Protein AF-I1CLP0-F1 (afdb_monomer)

Organism: Rhizopus delemar (strain RA 99-880 / ATCC MYA-4621 / FGSC 9543 / NRRL 43880) (NCBI:txid246409)

Secondary structure (DSSP, 8-state):
---------------------------------------------SSSPPPTTSHHHHHHHHTT--TT--SSTTS-S--SPPPPPPB-TTPPTT---B----TTS-HHHHHHHHHHHHHHHHHHHHHHHHHHHHHHTT--

Sequence (140 aa):
MLKLNFSKTEPTEEPEPEKPVLSPPSSPIRHTNSHREMPPVPSASLHKPISDDNKGAQMLLNMGWRKGEGLGRHGSGILDPVKAESYGNNAGIGATAKYTVNPDASYKERTVGVIVDHQEKVISFLYKKKIHCLHTMKHY

pLDDT: mean 76.55, std 16.54, range [40.84, 96.12]

Mean predicted aligned error: 17.54 Å

Structure (mmCIF, N/CA/C/O backbone):
data_AF-I1CLP0-F1
#
_entry.id   AF-I1CLP0-F1
#
loop_
_atom_site.group_PDB
_atom_site.id
_atom_site.type_symbol
_atom_site.label_atom_id
_atom_site.label_alt_id
_atom_site.label_comp_id
_atom_site.label_asym_id
_atom_site.label_entity_id
_atom_site.label_seq_id
_atom_site.pdbx_PDB_ins_code
_atom_site.Cartn_x
_atom_site.Cartn_y
_atom_site.Cartn_z
_atom_site.occupancy
_atom_site.B_iso_or_equiv
_atom_site.auth_seq_id
_atom_site.auth_comp_id
_atom_site.auth_asym_id
_atom_site.auth_atom_id
_atom_site.pdbx_PDB_model_num
ATOM 1 N N . MET A 1 1 ? 77.965 -36.599 68.293 1.00 46.38 1 MET A N 1
ATOM 2 C CA . MET A 1 1 ? 78.155 -36.038 66.938 1.00 46.38 1 MET A CA 1
ATOM 3 C C . MET A 1 1 ? 76.823 -36.164 66.214 1.00 46.38 1 MET A C 1
ATOM 5 O O . MET A 1 1 ? 76.365 -37.278 66.003 1.00 46.38 1 MET A O 1
ATOM 9 N N . LEU A 1 2 ? 76.139 -35.040 65.998 1.00 42.44 2 LEU A N 1
ATOM 10 C CA . LEU A 1 2 ? 74.782 -34.988 65.451 1.00 42.44 2 LEU A CA 1
ATOM 11 C C . LEU A 1 2 ? 74.767 -35.490 64.001 1.00 42.44 2 LEU A C 1
ATOM 13 O O . LEU A 1 2 ? 75.487 -34.961 63.158 1.00 42.44 2 LEU A O 1
ATOM 17 N N . LYS A 1 3 ? 73.916 -36.477 63.718 1.00 48.72 3 LYS A N 1
ATOM 18 C CA . LYS A 1 3 ? 73.408 -36.766 62.375 1.00 48.72 3 LYS A CA 1
ATOM 19 C C . LYS A 1 3 ? 71.893 -36.865 62.483 1.00 48.72 3 LYS A C 1
ATOM 21 O O . LYS A 1 3 ? 71.339 -37.933 62.702 1.00 48.72 3 LYS A O 1
ATOM 26 N N . LEU A 1 4 ? 71.241 -35.713 62.398 1.00 49.31 4 LEU A N 1
ATOM 27 C CA . LEU A 1 4 ? 69.858 -35.652 61.946 1.00 49.31 4 LEU A CA 1
ATOM 28 C C . LEU A 1 4 ? 69.898 -35.847 60.435 1.00 49.31 4 LEU A C 1
ATOM 30 O O . LEU A 1 4 ? 70.704 -35.179 59.798 1.00 49.31 4 LEU A O 1
ATOM 34 N N . ASN A 1 5 ? 69.083 -36.757 59.895 1.00 41.59 5 ASN A N 1
ATOM 35 C CA . ASN A 1 5 ? 68.413 -36.569 58.607 1.00 41.59 5 ASN A CA 1
ATOM 36 C C . ASN A 1 5 ? 67.289 -37.604 58.399 1.00 41.59 5 ASN A C 1
ATOM 38 O O . ASN A 1 5 ? 67.536 -38.767 58.099 1.00 41.59 5 ASN A O 1
ATOM 42 N N . PHE A 1 6 ? 66.065 -37.096 58.572 1.00 45.62 6 PHE A N 1
ATOM 43 C CA . PHE A 1 6 ? 64.846 -37.306 57.780 1.00 45.62 6 PHE A CA 1
ATOM 44 C C . PHE A 1 6 ? 64.418 -38.734 57.389 1.00 45.62 6 PHE A C 1
ATOM 46 O O . PHE A 1 6 ? 64.683 -39.194 56.282 1.00 45.62 6 PHE A O 1
ATOM 53 N N . SER A 1 7 ? 63.563 -39.350 58.213 1.00 40.84 7 SER A N 1
ATOM 54 C CA . SER A 1 7 ? 62.487 -40.208 57.701 1.00 40.84 7 SER A CA 1
ATOM 55 C C . SER A 1 7 ? 61.308 -39.313 57.314 1.00 40.84 7 SER A C 1
ATOM 57 O O . SER A 1 7 ? 60.674 -38.700 58.173 1.00 40.84 7 SER A O 1
ATOM 59 N N . LYS A 1 8 ? 61.060 -39.195 56.010 1.00 43.03 8 LYS A N 1
ATOM 60 C CA . LYS A 1 8 ? 59.939 -38.454 55.434 1.00 43.03 8 LYS A CA 1
ATOM 61 C C . LYS A 1 8 ? 58.631 -39.081 55.927 1.00 43.03 8 LYS A C 1
ATOM 63 O O . LYS A 1 8 ? 58.294 -40.192 55.544 1.00 43.03 8 LYS A O 1
ATOM 68 N N . THR A 1 9 ? 57.952 -38.381 56.826 1.00 46.44 9 THR A N 1
ATOM 69 C CA . THR A 1 9 ? 56.577 -38.651 57.242 1.00 46.44 9 THR A CA 1
ATOM 70 C C . THR A 1 9 ? 55.667 -38.580 56.020 1.00 46.44 9 THR A C 1
ATOM 72 O O . THR A 1 9 ? 55.714 -37.574 55.313 1.00 46.44 9 THR A O 1
ATOM 75 N N . GLU A 1 10 ? 54.857 -39.611 55.780 1.00 50.59 10 GLU A N 1
ATOM 76 C CA . GLU A 1 10 ? 53.592 -39.474 55.053 1.00 50.59 10 GLU A CA 1
ATOM 77 C C . GLU A 1 10 ? 52.634 -38.649 55.920 1.00 50.59 10 GLU A C 1
ATOM 79 O O . GLU A 1 10 ? 52.338 -39.060 57.045 1.00 50.59 10 GLU A O 1
ATOM 84 N N . PRO A 1 11 ? 52.127 -37.506 55.440 1.00 46.50 11 PRO A N 1
ATOM 85 C CA . PRO A 1 11 ? 50.913 -36.919 55.958 1.00 46.50 11 PRO A CA 1
ATOM 86 C C . PRO A 1 11 ? 49.812 -37.196 54.936 1.00 46.50 11 PRO A C 1
ATOM 88 O O . PRO A 1 11 ? 49.816 -36.645 53.839 1.00 46.50 11 PRO A O 1
ATOM 91 N N . THR A 1 12 ? 48.932 -38.112 55.322 1.00 48.53 12 THR A N 1
ATOM 92 C CA . THR A 1 12 ? 47.482 -38.049 55.136 1.00 48.53 12 THR A CA 1
ATOM 93 C C . THR A 1 12 ? 47.015 -37.217 53.945 1.00 48.53 12 THR A C 1
ATOM 95 O O . THR A 1 12 ? 47.022 -35.990 53.997 1.00 48.53 12 THR A O 1
ATOM 98 N N . GLU A 1 13 ? 46.562 -37.923 52.913 1.00 54.50 13 GLU A N 1
ATOM 99 C CA . GLU A 1 13 ? 45.714 -37.427 51.833 1.00 54.50 13 GLU A CA 1
ATOM 100 C C . GLU A 1 13 ? 44.610 -36.530 52.422 1.00 54.50 13 GLU A C 1
ATOM 102 O O . GLU A 1 13 ? 43.641 -36.997 53.022 1.00 54.50 13 GLU A O 1
ATOM 107 N N . GLU A 1 14 ? 44.818 -35.215 52.349 1.00 50.88 14 GLU A N 1
ATOM 108 C CA . GLU A 1 14 ? 43.778 -34.232 52.612 1.00 50.88 14 GLU A CA 1
ATOM 109 C C . GLU A 1 14 ? 42.743 -34.422 51.497 1.00 50.88 14 GLU A C 1
ATOM 111 O O . GLU A 1 14 ? 43.136 -34.377 50.326 1.00 50.88 14 GLU A O 1
ATOM 116 N N . PRO A 1 15 ? 41.459 -34.700 51.796 1.00 52.66 15 PRO A N 1
ATOM 117 C CA . PRO A 1 15 ? 40.469 -34.813 50.740 1.00 52.66 15 PRO A CA 1
ATOM 118 C C . PRO A 1 15 ? 40.418 -33.458 50.039 1.00 52.66 15 PRO A C 1
ATOM 120 O O . PRO A 1 15 ? 39.985 -32.468 50.636 1.00 52.66 15 PRO A O 1
ATOM 123 N N . GLU A 1 16 ? 40.903 -33.401 48.793 1.00 49.56 16 GLU A N 1
ATOM 124 C CA . GLU A 1 16 ? 40.702 -32.237 47.935 1.00 49.56 16 GLU A CA 1
ATOM 125 C C . GLU A 1 16 ? 39.223 -31.849 48.041 1.00 49.56 16 GLU A C 1
ATOM 127 O O . GLU A 1 16 ? 38.366 -32.741 48.008 1.00 49.56 16 GLU A O 1
ATOM 132 N N . PRO A 1 17 ? 38.884 -30.554 48.185 1.00 51.25 17 PRO A N 1
ATOM 133 C CA . PRO A 1 17 ? 37.491 -30.156 48.131 1.00 51.25 17 PRO A CA 1
ATOM 134 C C . PRO A 1 17 ? 36.964 -30.674 46.800 1.00 51.25 17 PRO A C 1
ATOM 136 O O . PRO A 1 17 ? 37.462 -30.239 45.759 1.00 51.25 17 PRO A O 1
ATOM 139 N N . GLU A 1 18 ? 36.027 -31.632 46.825 1.00 60.81 18 GLU A N 1
ATOM 140 C CA . GLU A 1 18 ? 35.412 -32.143 45.607 1.00 60.81 18 GLU A CA 1
ATOM 141 C C . GLU A 1 18 ? 34.929 -30.920 44.840 1.00 60.81 18 GLU A C 1
ATOM 143 O O . GLU A 1 18 ? 33.972 -30.242 45.233 1.00 60.81 18 GLU A O 1
ATOM 148 N N . LYS A 1 19 ? 35.663 -30.570 43.778 1.00 51.56 19 LYS A N 1
ATOM 149 C CA . LYS A 1 19 ? 35.261 -29.501 42.882 1.00 5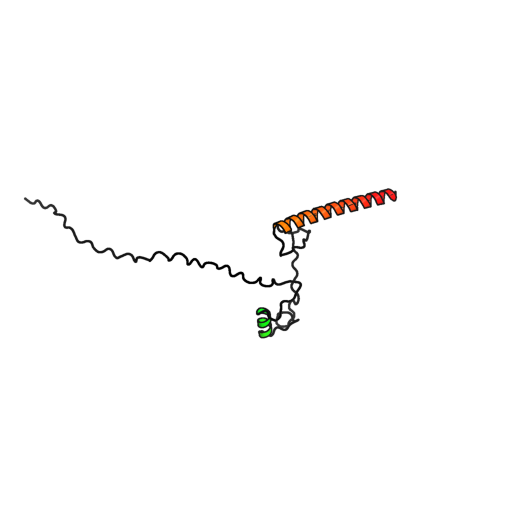1.56 19 LYS A CA 1
ATOM 150 C C . LYS A 1 19 ? 33.841 -29.873 42.489 1.00 51.56 19 LYS A C 1
ATOM 152 O O . LYS A 1 19 ? 33.674 -31.009 42.039 1.00 51.56 19 LYS A O 1
ATOM 157 N N . PRO A 1 20 ? 32.841 -28.991 42.686 1.00 55.91 20 PRO A N 1
ATOM 158 C CA . PRO A 1 20 ? 31.456 -29.353 42.451 1.00 55.91 20 PRO A CA 1
ATOM 159 C C . PRO A 1 20 ? 31.394 -29.985 41.071 1.00 55.91 20 PRO A C 1
ATOM 161 O O . PRO A 1 20 ? 31.743 -29.338 40.079 1.00 55.91 20 PRO A O 1
ATOM 164 N N . VAL A 1 21 ? 31.061 -31.276 41.023 1.00 56.94 21 VAL A N 1
ATOM 165 C CA . VAL A 1 21 ? 30.850 -31.981 39.769 1.00 56.94 21 VAL A CA 1
ATOM 166 C C . VAL A 1 21 ? 29.596 -31.364 39.178 1.00 56.94 21 VAL A C 1
ATOM 168 O O . VAL A 1 21 ? 28.478 -31.810 39.423 1.00 56.94 21 VAL A O 1
ATOM 171 N N . LEU A 1 22 ? 29.767 -30.256 38.451 1.00 57.84 22 LEU A N 1
ATOM 172 C CA . LEU A 1 22 ? 28.728 -29.757 37.577 1.00 57.84 22 LEU A CA 1
ATOM 173 C C . LEU A 1 22 ? 28.439 -30.921 36.644 1.00 57.84 22 LEU A C 1
ATOM 175 O O . LEU A 1 22 ? 29.291 -31.310 35.842 1.00 57.84 22 LEU A O 1
ATOM 179 N N . SER A 1 23 ? 27.263 -31.520 36.823 1.00 60.31 23 SER A N 1
ATOM 180 C CA . SER A 1 23 ? 26.747 -32.527 35.914 1.00 60.31 23 SER A CA 1
ATOM 181 C C . SER A 1 23 ? 26.978 -32.004 34.495 1.00 60.31 23 SER A C 1
ATOM 183 O O . SER A 1 23 ? 26.735 -30.811 34.263 1.00 60.31 23 SER A O 1
ATOM 185 N N . PRO A 1 24 ? 27.491 -32.827 33.561 1.00 67.69 24 PRO A N 1
ATOM 186 C CA . PRO A 1 24 ? 27.664 -32.377 32.188 1.00 67.69 24 PRO A CA 1
ATOM 187 C C . PRO A 1 24 ? 26.344 -31.745 31.740 1.00 67.69 24 PRO A C 1
ATOM 189 O O . PRO A 1 24 ? 25.288 -32.293 32.078 1.00 67.69 24 PRO A O 1
ATOM 192 N N . PRO A 1 25 ? 26.374 -30.579 31.065 1.00 57.34 25 PRO A N 1
ATOM 193 C CA . PRO A 1 25 ? 25.148 -29.926 30.642 1.00 57.34 25 PRO A CA 1
ATOM 194 C C . PRO A 1 25 ? 24.335 -30.969 29.891 1.00 57.34 25 PRO A C 1
ATOM 196 O O . PRO A 1 25 ? 24.847 -31.574 28.943 1.00 57.34 25 PRO A O 1
ATOM 199 N N . SER A 1 26 ? 23.115 -31.237 30.370 1.00 57.84 26 SER A N 1
ATOM 200 C CA . SER A 1 26 ? 22.193 -32.143 29.697 1.00 57.84 26 SER A CA 1
ATOM 201 C C . SER A 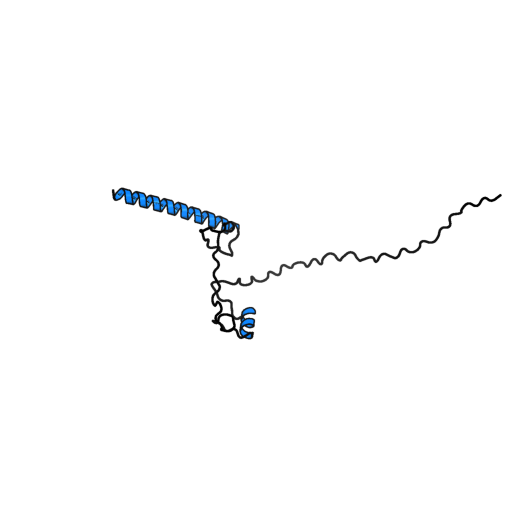1 26 ? 22.257 -31.821 28.215 1.00 57.84 26 SER A C 1
ATOM 203 O O . SER A 1 26 ? 22.163 -30.645 27.846 1.00 57.84 26 SER A O 1
ATOM 205 N N . SER A 1 27 ? 22.491 -32.843 27.383 1.00 65.50 27 SER A N 1
ATOM 206 C CA . SER A 1 27 ? 22.473 -32.675 25.933 1.00 65.50 27 SER A CA 1
ATOM 207 C C . SER A 1 27 ? 21.275 -31.795 25.583 1.00 65.50 27 SER A C 1
ATOM 209 O O . SER A 1 27 ? 20.206 -32.025 26.163 1.00 65.50 27 SER A O 1
ATOM 211 N N . PRO A 1 28 ? 21.435 -30.767 24.725 1.00 64.88 28 PRO A N 1
ATOM 212 C CA . PRO A 1 28 ? 20.339 -29.862 24.416 1.00 64.88 28 PRO A CA 1
ATOM 213 C C . PRO A 1 28 ? 19.138 -30.725 24.077 1.00 64.88 28 PRO A C 1
ATOM 215 O O . PRO A 1 28 ? 19.274 -31.628 23.245 1.00 64.88 28 PRO A O 1
ATOM 218 N N . ILE A 1 29 ? 18.023 -30.515 24.792 1.00 53.62 29 ILE A N 1
ATOM 219 C CA . ILE A 1 29 ? 16.786 -31.256 24.566 1.00 53.62 29 ILE A CA 1
ATOM 220 C C . ILE A 1 29 ? 16.577 -31.194 23.066 1.00 53.62 29 ILE A C 1
ATOM 222 O O . ILE A 1 29 ? 16.315 -30.126 22.505 1.00 53.62 29 ILE A O 1
ATOM 226 N N . ARG A 1 30 ? 16.770 -32.332 22.396 1.00 50.62 30 ARG A N 1
ATOM 227 C CA . ARG A 1 30 ? 16.409 -32.462 21.001 1.00 50.62 30 ARG A CA 1
ATOM 228 C C . ARG A 1 30 ? 14.898 -32.483 21.058 1.00 50.62 30 ARG A C 1
ATOM 230 O O . ARG A 1 30 ? 14.294 -33.547 21.139 1.00 50.62 30 ARG A O 1
ATOM 237 N N . HIS A 1 31 ? 14.302 -31.293 21.103 1.00 57.09 31 HIS A N 1
ATOM 238 C CA . HIS A 1 31 ? 12.935 -31.103 20.691 1.00 57.09 31 HIS A CA 1
ATOM 239 C C . HIS A 1 31 ? 12.944 -31.652 19.280 1.00 57.09 31 HIS A C 1
ATOM 241 O O . HIS A 1 31 ? 13.461 -31.034 18.347 1.00 57.09 31 HIS A O 1
ATOM 247 N N . THR A 1 32 ? 12.513 -32.903 19.152 1.00 53.75 32 THR A N 1
ATOM 248 C CA . THR A 1 32 ? 12.131 -33.433 17.870 1.00 53.75 32 THR A CA 1
ATOM 249 C C . THR A 1 32 ? 11.080 -32.441 17.419 1.00 53.75 32 THR A C 1
ATOM 251 O O . THR A 1 32 ? 9.984 -32.359 17.974 1.00 53.75 32 THR A O 1
ATOM 254 N N . ASN A 1 33 ? 11.452 -31.590 16.467 1.00 54.88 33 ASN A N 1
ATOM 255 C CA . ASN A 1 33 ? 10.473 -30.951 15.625 1.00 54.88 33 ASN A CA 1
ATOM 256 C C . ASN A 1 33 ? 9.798 -32.124 14.911 1.00 54.88 33 ASN A C 1
ATOM 258 O O . ASN A 1 33 ? 10.168 -32.503 13.805 1.00 54.88 33 ASN A O 1
ATOM 262 N N . SER A 1 34 ? 8.805 -32.727 15.573 1.00 50.97 34 SER A N 1
ATOM 263 C CA . SER A 1 34 ? 7.556 -33.013 14.900 1.00 50.97 34 SER A CA 1
ATOM 264 C C . SER A 1 34 ? 7.232 -31.696 14.222 1.00 50.97 34 SER A C 1
ATOM 266 O O . SER A 1 34 ? 6.856 -30.722 14.875 1.00 50.97 34 SER A O 1
ATOM 268 N N . HIS A 1 35 ? 7.593 -31.626 12.945 1.00 56.53 35 HIS A N 1
ATOM 269 C CA . HIS A 1 35 ? 7.261 -30.542 12.055 1.00 56.53 35 HIS A CA 1
ATOM 270 C C . HIS A 1 35 ? 5.737 -30.545 12.032 1.00 56.53 35 HIS A C 1
ATOM 272 O O . HIS A 1 35 ? 5.118 -31.233 11.227 1.00 56.53 35 HIS A O 1
ATOM 278 N N . ARG A 1 36 ? 5.122 -29.888 13.024 1.00 57.75 36 ARG A N 1
ATOM 279 C CA . ARG A 1 36 ? 3.720 -29.524 12.968 1.00 57.75 36 ARG A CA 1
ATOM 280 C C . ARG A 1 36 ? 3.676 -28.661 11.731 1.00 57.75 36 ARG A C 1
ATOM 282 O O . ARG A 1 36 ? 4.164 -27.533 11.765 1.00 57.75 36 ARG A O 1
ATOM 289 N N . GLU A 1 37 ? 3.211 -29.240 10.632 1.00 57.38 37 GLU A N 1
ATOM 290 C CA . GLU A 1 37 ? 2.814 -28.482 9.465 1.00 57.38 37 GLU A CA 1
ATOM 291 C C . GLU A 1 37 ? 1.773 -27.502 9.986 1.00 57.38 37 GLU A C 1
ATOM 293 O O . GLU A 1 37 ? 0.621 -27.851 10.241 1.00 57.38 37 GLU A O 1
ATOM 298 N N . MET A 1 38 ? 2.230 -26.293 10.310 1.00 59.84 38 MET A N 1
ATOM 299 C CA . MET A 1 38 ? 1.316 -25.222 10.622 1.00 59.84 38 MET A CA 1
ATOM 300 C C . MET A 1 38 ? 0.500 -25.055 9.348 1.00 59.84 38 MET A C 1
ATOM 302 O O . MET A 1 38 ? 1.103 -24.922 8.275 1.00 59.84 38 MET A O 1
ATOM 306 N N . PRO A 1 39 ? -0.840 -25.110 9.432 1.00 69.81 39 PRO A N 1
ATOM 307 C CA . PRO A 1 39 ? -1.657 -24.840 8.268 1.00 69.81 39 PRO A CA 1
ATOM 308 C C . PRO A 1 39 ? -1.194 -23.499 7.688 1.00 69.81 39 PRO A C 1
ATOM 310 O O . PRO A 1 39 ? -0.896 -22.589 8.474 1.00 69.81 39 PRO A O 1
ATOM 313 N N . PRO A 1 40 ? -1.067 -23.381 6.355 1.00 68.75 40 PRO A N 1
ATOM 314 C CA . PRO A 1 40 ? -0.599 -22.157 5.734 1.00 68.75 40 PRO A CA 1
ATOM 315 C C . PRO A 1 40 ? -1.439 -21.000 6.265 1.00 68.75 40 PRO A C 1
ATOM 317 O O .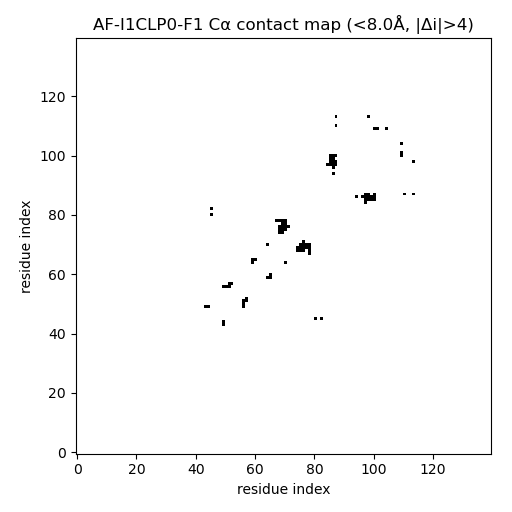 PRO A 1 40 ? -2.651 -20.942 6.051 1.00 68.75 40 PRO A O 1
ATOM 320 N N . VAL A 1 41 ? -0.802 -20.114 7.034 1.00 67.56 41 VAL A N 1
ATOM 321 C CA . VAL A 1 41 ? -1.472 -18.910 7.507 1.00 67.56 41 VAL A CA 1
ATOM 322 C C . VAL A 1 41 ? -1.831 -18.105 6.263 1.00 67.56 41 VAL A C 1
ATOM 324 O O . VAL A 1 41 ? -0.959 -17.897 5.416 1.00 67.56 41 VAL A O 1
ATOM 327 N N .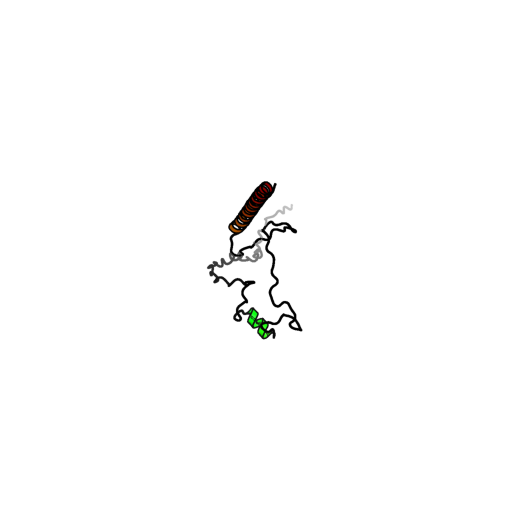 PRO A 1 42 ? -3.100 -17.698 6.092 1.00 67.88 42 PRO A N 1
ATOM 328 C CA . PRO A 1 42 ? -3.493 -16.926 4.929 1.00 67.88 42 PRO A CA 1
ATOM 329 C C . PRO A 1 42 ? -2.640 -15.658 4.891 1.00 67.88 42 PRO A C 1
ATOM 331 O O . PRO A 1 42 ? -2.703 -14.825 5.797 1.00 67.88 42 PRO A O 1
ATOM 334 N N . SER A 1 43 ? -1.797 -15.559 3.864 1.00 69.12 43 SER A N 1
ATOM 335 C CA . SER A 1 43 ? -0.933 -14.404 3.659 1.00 69.12 43 SER A CA 1
ATOM 336 C C . SER A 1 43 ? -1.804 -13.165 3.464 1.00 69.12 43 SER A C 1
ATOM 338 O O . SER A 1 43 ? -2.786 -13.194 2.715 1.00 69.12 43 SER A O 1
ATOM 340 N N . ALA A 1 44 ? -1.480 -12.083 4.172 1.00 71.50 44 ALA A N 1
ATOM 341 C CA . ALA A 1 44 ? -2.191 -10.823 4.018 1.00 71.50 44 ALA A CA 1
ATOM 342 C C . ALA A 1 44 ? -2.030 -10.314 2.577 1.00 71.50 44 ALA A C 1
ATOM 344 O O . ALA A 1 44 ? -0.939 -10.341 2.010 1.00 71.50 44 ALA A O 1
ATOM 345 N N . SER A 1 45 ? -3.124 -9.845 1.981 1.00 78.31 45 SER A N 1
ATOM 346 C CA . SER A 1 45 ? -3.142 -9.341 0.608 1.00 78.31 45 SER A CA 1
ATOM 347 C C . SER A 1 45 ? -3.387 -7.838 0.599 1.00 78.31 45 SER A C 1
ATOM 349 O O . SER A 1 45 ? -4.193 -7.333 1.374 1.00 78.31 45 SER A O 1
ATOM 351 N N . LEU A 1 46 ? -2.748 -7.124 -0.330 1.00 79.31 46 LEU A N 1
ATOM 352 C CA . LEU A 1 46 ? -3.067 -5.718 -0.609 1.00 79.31 46 LEU A CA 1
ATOM 353 C C . LEU A 1 46 ? -4.402 -5.552 -1.352 1.00 79.31 46 LEU A C 1
ATOM 355 O O . LEU A 1 46 ? -4.939 -4.451 -1.410 1.00 79.31 46 LEU A O 1
ATOM 359 N N . HIS A 1 47 ? -4.918 -6.624 -1.957 1.00 80.69 47 HIS A N 1
ATOM 360 C CA . HIS A 1 47 ? -6.113 -6.582 -2.802 1.00 80.69 47 HIS A CA 1
ATOM 361 C C . HIS A 1 47 ? -7.371 -7.078 -2.096 1.00 80.69 47 HIS A C 1
ATOM 363 O O . HIS A 1 47 ? -8.476 -6.831 -2.575 1.00 80.69 47 HIS A O 1
ATOM 369 N N . LYS A 1 48 ? -7.215 -7.790 -0.977 1.00 85.06 48 LYS A N 1
ATOM 370 C CA . LYS A 1 48 ? -8.326 -8.365 -0.227 1.00 85.06 48 LYS A CA 1
ATOM 371 C C . LYS A 1 48 ? -8.250 -7.906 1.228 1.00 85.06 48 LYS A C 1
ATOM 373 O O . LYS A 1 48 ? -7.215 -8.131 1.855 1.00 85.06 48 LYS A O 1
ATOM 378 N N . PRO A 1 49 ? -9.324 -7.314 1.778 1.00 83.56 49 PRO A N 1
ATOM 379 C CA . PRO A 1 49 ? -9.354 -6.951 3.185 1.00 83.56 49 PRO A CA 1
ATOM 380 C C . PRO A 1 49 ? -9.230 -8.202 4.059 1.00 83.56 49 PRO A C 1
ATOM 382 O O . PRO A 1 49 ? -9.691 -9.290 3.697 1.00 83.56 49 PRO A O 1
ATOM 385 N N . ILE A 1 50 ? -8.598 -8.036 5.217 1.00 86.56 50 ILE A N 1
ATOM 386 C CA . ILE A 1 50 ? -8.486 -9.098 6.213 1.00 86.56 50 ILE A CA 1
ATOM 387 C C . ILE A 1 50 ? -9.874 -9.436 6.782 1.00 86.56 50 ILE A C 1
ATOM 389 O O . ILE A 1 50 ? -10.731 -8.559 6.876 1.00 86.56 50 ILE A O 1
ATOM 393 N N . SER A 1 51 ? -10.110 -10.708 7.126 1.00 87.06 51 SER A N 1
ATOM 394 C CA . SER A 1 51 ? -11.379 -11.119 7.747 1.00 87.06 51 SER A CA 1
ATOM 395 C C . SER A 1 51 ? -11.560 -10.452 9.112 1.00 87.06 51 SER A C 1
ATOM 397 O O . SER A 1 51 ? -10.585 -10.270 9.846 1.00 87.06 51 SER A O 1
ATOM 399 N N . ASP A 1 52 ? -12.810 -10.173 9.476 1.00 88.00 52 ASP A N 1
ATOM 400 C CA . ASP A 1 52 ? -13.180 -9.612 10.779 1.00 88.00 52 ASP A CA 1
ATOM 401 C C . ASP A 1 52 ? -12.910 -10.614 11.933 1.00 88.00 52 ASP A C 1
ATOM 403 O O . ASP A 1 52 ? -12.724 -10.212 13.080 1.00 88.00 52 ASP A O 1
ATOM 407 N N . ASP A 1 53 ? -12.770 -11.911 11.625 1.00 89.38 53 ASP A N 1
ATOM 408 C CA . ASP A 1 53 ? -12.363 -12.959 12.582 1.00 89.38 53 ASP A CA 1
ATOM 409 C C . ASP A 1 53 ? -10.883 -12.866 12.986 1.00 89.38 53 ASP A C 1
ATOM 411 O O . ASP A 1 53 ? -10.406 -13.586 13.870 1.00 89.38 53 ASP A O 1
ATOM 415 N N . ASN A 1 54 ? -10.109 -12.008 12.316 1.00 90.62 54 ASN A N 1
ATOM 416 C CA . ASN A 1 54 ? -8.715 -11.808 12.660 1.00 90.62 54 ASN A CA 1
ATOM 417 C C . ASN A 1 54 ? -8.599 -11.146 14.040 1.00 90.62 54 ASN A C 1
ATOM 419 O O . ASN A 1 54 ? -9.184 -10.097 14.300 1.00 90.62 54 ASN A O 1
ATOM 423 N N . LYS A 1 55 ? -7.761 -11.718 14.910 1.00 93.81 55 LYS A N 1
ATOM 424 C CA . LYS A 1 55 ? -7.546 -11.204 16.272 1.00 93.81 55 LYS A CA 1
ATOM 425 C C . LYS A 1 55 ? -7.140 -9.725 16.293 1.00 93.81 55 LYS A C 1
ATOM 427 O O . LYS A 1 55 ? -7.583 -8.996 17.170 1.00 93.81 55 LYS A O 1
ATOM 432 N N . GLY A 1 56 ? -6.343 -9.270 15.325 1.00 92.94 56 GLY A N 1
ATOM 433 C CA . GLY A 1 56 ? -5.966 -7.862 15.195 1.00 92.94 56 GLY A CA 1
ATOM 434 C C . GLY A 1 56 ? -7.155 -6.959 14.857 1.00 92.94 56 GLY A C 1
ATOM 435 O O . GLY A 1 56 ? -7.284 -5.888 15.443 1.00 92.94 56 GLY A O 1
ATOM 436 N N . ALA A 1 57 ? -8.068 -7.410 13.990 1.00 92.62 57 ALA A N 1
ATOM 437 C CA . ALA A 1 57 ? -9.302 -6.681 13.691 1.00 92.62 57 ALA A CA 1
ATOM 438 C C . ALA A 1 57 ? -10.192 -6.551 14.940 1.00 92.62 57 ALA A C 1
ATOM 440 O O . ALA A 1 57 ? -10.648 -5.453 15.258 1.00 92.62 57 ALA A O 1
ATOM 441 N N . GLN A 1 58 ? -10.357 -7.633 15.709 1.00 94.81 58 GLN A N 1
ATOM 442 C CA . GLN A 1 58 ? -11.102 -7.610 16.977 1.00 94.81 58 GLN A CA 1
ATOM 443 C C . GLN A 1 58 ? -10.466 -6.675 18.015 1.00 94.81 58 GLN A C 1
ATOM 445 O O . GLN A 1 58 ? -11.168 -5.933 18.699 1.00 94.81 58 GLN A O 1
ATOM 450 N N . MET A 1 59 ? -9.134 -6.670 18.115 1.00 96.12 59 MET A N 1
ATOM 451 C CA . MET A 1 59 ? -8.414 -5.749 18.998 1.00 96.12 59 MET A CA 1
ATOM 452 C C . MET A 1 59 ? -8.658 -4.286 18.615 1.00 96.12 59 MET A C 1
ATOM 454 O O . MET A 1 59 ? -8.918 -3.473 19.497 1.00 96.12 59 MET A O 1
ATOM 458 N N . LEU A 1 60 ? -8.615 -3.947 17.323 1.00 94.75 60 LEU A N 1
ATOM 459 C CA . LEU A 1 60 ? -8.878 -2.584 16.852 1.00 94.75 60 LEU A CA 1
ATOM 460 C C . LEU A 1 60 ? -10.306 -2.133 17.185 1.00 94.75 60 LEU A C 1
ATOM 462 O O . LEU A 1 60 ? -10.486 -1.035 17.712 1.00 94.75 60 LEU A O 1
ATOM 466 N N . LEU A 1 61 ? -11.301 -2.997 16.958 1.00 93.75 61 LEU A N 1
ATOM 467 C CA . LEU A 1 61 ? -12.697 -2.727 17.323 1.00 93.75 61 LEU A CA 1
ATOM 468 C C . LEU A 1 61 ? -12.849 -2.460 18.829 1.00 93.75 61 LEU A C 1
ATOM 470 O O . LEU A 1 61 ? -13.494 -1.489 19.222 1.00 93.75 61 LEU A O 1
ATOM 474 N N . ASN A 1 62 ? -12.195 -3.263 19.673 1.00 96.12 62 ASN A N 1
ATOM 475 C CA . ASN A 1 62 ? -12.215 -3.083 21.130 1.00 96.12 62 ASN A CA 1
ATOM 476 C C . ASN A 1 62 ? -11.517 -1.795 21.594 1.00 96.12 62 ASN A C 1
ATOM 478 O O . ASN A 1 62 ? -11.817 -1.291 22.673 1.00 96.12 62 ASN A O 1
ATOM 482 N N . MET A 1 63 ? -10.609 -1.250 20.784 1.00 94.81 63 MET A N 1
ATOM 483 C CA . MET A 1 63 ? -9.958 0.041 21.023 1.00 94.81 63 MET A CA 1
ATOM 484 C C . MET A 1 63 ? -10.766 1.229 20.473 1.00 94.81 63 MET A C 1
ATOM 486 O O . MET A 1 63 ? -10.297 2.365 20.518 1.00 94.81 63 MET A O 1
ATOM 490 N N . GLY A 1 64 ? -11.975 0.986 19.956 1.00 93.62 64 GLY A N 1
ATOM 491 C CA . GLY A 1 64 ? -12.870 2.017 19.432 1.00 93.62 64 GLY A CA 1
ATOM 492 C C . GLY A 1 64 ? -12.615 2.403 17.974 1.00 93.62 64 GLY A C 1
ATOM 493 O O . GLY A 1 64 ? -13.269 3.317 17.476 1.00 93.62 64 GLY A O 1
ATOM 494 N N . TRP A 1 65 ? -11.702 1.723 17.271 1.00 94.25 65 TRP A N 1
ATOM 495 C CA . TRP A 1 65 ? -11.566 1.893 15.825 1.00 94.25 65 TRP A CA 1
ATOM 496 C C . TRP A 1 65 ? -12.769 1.278 15.103 1.00 94.25 65 TRP A C 1
ATOM 498 O O . TRP A 1 65 ? -13.277 0.231 15.503 1.00 94.25 65 TRP A O 1
ATOM 508 N N . ARG A 1 66 ? -13.224 1.912 14.019 1.00 91.75 66 ARG A N 1
ATOM 509 C CA . ARG A 1 66 ? -14.404 1.491 13.255 1.00 91.75 66 ARG A CA 1
ATOM 510 C C . ARG A 1 66 ? -14.017 1.151 11.822 1.00 91.75 66 ARG A C 1
ATOM 512 O O . ARG A 1 66 ? -13.207 1.833 11.199 1.00 91.75 66 ARG A O 1
ATOM 519 N N . LYS A 1 67 ? -14.642 0.107 11.274 1.00 89.19 67 LYS A N 1
ATOM 520 C CA . LYS A 1 67 ? -14.429 -0.310 9.883 1.00 89.19 67 LYS A CA 1
ATOM 521 C C . LYS A 1 67 ? -14.755 0.844 8.931 1.00 89.19 67 LYS A C 1
ATOM 523 O O . LYS A 1 67 ? -15.846 1.404 8.994 1.00 89.19 67 LYS A O 1
ATOM 528 N N . GLY A 1 68 ? -13.813 1.163 8.045 1.00 89.12 68 GLY A N 1
ATOM 529 C CA . GLY A 1 68 ? -13.941 2.258 7.079 1.00 89.12 68 GLY A CA 1
ATOM 530 C C . GLY A 1 68 ? -13.440 3.619 7.573 1.00 89.12 68 GLY A C 1
ATOM 531 O O . GLY A 1 68 ? -13.495 4.573 6.804 1.00 89.12 68 GLY A O 1
ATOM 532 N N . GLU A 1 69 ? -12.931 3.719 8.805 1.00 92.25 69 GLU A N 1
ATOM 533 C CA . GLU A 1 69 ? -12.262 4.924 9.310 1.00 92.25 69 GLU A CA 1
ATOM 534 C C . GLU A 1 69 ? -10.742 4.754 9.348 1.00 92.25 69 GLU A C 1
ATOM 536 O O . GLU A 1 69 ? -10.212 3.655 9.537 1.00 92.25 69 GLU A O 1
ATOM 541 N N . GLY A 1 70 ? -10.020 5.858 9.161 1.00 93.75 70 GLY A N 1
ATOM 542 C CA . GLY A 1 70 ? -8.571 5.879 9.286 1.00 93.75 70 GLY A CA 1
ATOM 543 C C . GLY A 1 70 ? -8.164 5.812 10.753 1.00 93.75 70 GLY A C 1
ATOM 544 O O . GLY A 1 70 ? -8.957 6.065 11.656 1.00 93.75 70 GLY A O 1
ATOM 545 N N . LEU A 1 71 ? -6.903 5.492 11.022 1.00 94.38 71 LEU A N 1
ATOM 546 C CA . LEU A 1 71 ? -6.373 5.555 12.386 1.00 94.38 71 LEU A CA 1
ATOM 547 C C . LEU A 1 71 ? -6.111 7.010 12.825 1.00 94.38 71 LEU A C 1
ATOM 549 O O . LEU A 1 71 ? -5.928 7.905 12.002 1.00 94.38 71 LEU A O 1
ATOM 553 N N . GLY A 1 72 ? -6.040 7.244 14.137 1.00 93.50 72 GLY A N 1
ATOM 554 C CA . GLY A 1 72 ? -5.723 8.549 14.735 1.00 93.50 72 GLY A CA 1
ATOM 555 C C . GLY A 1 72 ? -6.930 9.264 15.350 1.00 93.50 72 GLY A C 1
ATOM 556 O O . GLY A 1 72 ? -8.070 8.839 15.200 1.00 93.50 72 GLY A O 1
ATOM 557 N N . ARG A 1 73 ? -6.677 10.376 16.057 1.00 93.50 73 ARG A N 1
ATOM 558 C CA . ARG A 1 73 ? -7.674 11.084 16.892 1.00 93.50 73 ARG A CA 1
ATOM 559 C C . ARG A 1 73 ? -8.958 11.468 16.152 1.00 93.50 73 ARG A C 1
ATOM 561 O O . ARG A 1 73 ? -10.030 11.438 16.740 1.00 93.50 73 ARG A O 1
ATOM 568 N N . HIS A 1 74 ? -8.823 11.873 14.894 1.00 94.12 74 HIS A N 1
ATOM 569 C CA . HIS A 1 74 ? -9.927 12.351 14.059 1.00 94.12 74 HIS A CA 1
ATOM 570 C C . HIS A 1 74 ? -10.363 11.324 13.006 1.00 94.12 74 HIS A C 1
ATOM 572 O O . HIS A 1 74 ? -11.107 11.678 12.099 1.00 94.12 74 HIS A O 1
ATOM 578 N N . GLY A 1 75 ? -9.854 10.089 13.063 1.00 92.75 75 GLY A N 1
ATOM 579 C CA . GLY A 1 75 ? -10.157 9.063 12.061 1.00 92.75 75 GLY A CA 1
ATOM 580 C C . GLY A 1 75 ? -9.634 9.370 10.649 1.00 92.75 75 GLY A C 1
ATOM 581 O O . GLY A 1 75 ? -10.051 8.742 9.683 1.00 92.75 75 GLY A O 1
ATOM 582 N N . SER A 1 76 ? -8.739 10.354 10.508 1.00 93.81 76 SER A N 1
ATOM 583 C CA . SER A 1 76 ? -8.263 10.883 9.221 1.00 93.81 76 SER A CA 1
ATOM 584 C C . SER A 1 76 ? -6.969 10.232 8.722 1.00 93.81 76 SER A C 1
ATOM 586 O O . SER A 1 76 ? -6.329 10.752 7.808 1.00 93.81 76 SER A O 1
ATOM 588 N N . GLY A 1 77 ? -6.519 9.154 9.367 1.00 95.31 77 GLY A N 1
ATOM 589 C CA . GLY A 1 77 ? -5.361 8.387 8.924 1.00 95.31 77 GLY A CA 1
ATOM 590 C C . GLY A 1 77 ? -5.598 7.680 7.589 1.00 95.31 77 GLY A C 1
ATOM 591 O O . GLY A 1 77 ? -6.697 7.673 7.041 1.00 95.31 77 GLY A O 1
ATOM 592 N N . ILE A 1 78 ? -4.543 7.058 7.072 1.00 94.56 78 ILE A N 1
ATOM 593 C CA . ILE A 1 78 ? -4.588 6.316 5.811 1.00 94.56 78 ILE A CA 1
ATOM 594 C C . ILE A 1 78 ? -5.570 5.137 5.939 1.00 94.56 78 ILE A C 1
ATOM 596 O O . ILE A 1 78 ? -5.441 4.327 6.856 1.00 94.56 78 ILE A O 1
ATOM 600 N N . LEU A 1 79 ? -6.537 5.066 5.019 1.00 91.88 79 LEU A N 1
ATOM 601 C CA . LEU A 1 79 ? -7.560 4.015 4.945 1.00 91.88 79 LEU A CA 1
ATOM 602 C C . LEU A 1 79 ? -7.057 2.782 4.196 1.00 91.88 79 LEU A C 1
ATOM 604 O O . LEU A 1 79 ? -7.091 1.668 4.714 1.00 91.88 79 LEU A O 1
ATOM 608 N N . ASP A 1 80 ? -6.577 3.003 2.974 1.00 89.94 80 ASP A N 1
ATOM 609 C CA . ASP A 1 80 ? -6.092 1.944 2.101 1.00 89.94 80 ASP A CA 1
ATOM 610 C C . ASP A 1 80 ? -4.580 1.758 2.261 1.00 89.94 80 ASP A C 1
ATOM 612 O O . ASP A 1 80 ? -3.840 2.745 2.311 1.00 89.94 80 ASP A O 1
ATOM 616 N N . PRO A 1 81 ? -4.075 0.513 2.282 1.00 88.94 81 PRO A N 1
ATOM 617 C CA . PRO A 1 81 ? -2.643 0.260 2.334 1.00 88.94 81 PRO A CA 1
ATOM 618 C C . PRO A 1 81 ? -1.886 0.974 1.208 1.00 88.94 81 PRO A C 1
ATOM 620 O O . PRO A 1 81 ? -2.268 0.919 0.035 1.00 88.94 81 PRO A O 1
ATOM 623 N N . VAL A 1 82 ? -0.758 1.600 1.551 1.00 90.19 82 VAL A N 1
ATOM 624 C CA . VAL A 1 82 ? 0.122 2.224 0.558 1.00 90.19 82 VAL A CA 1
ATOM 625 C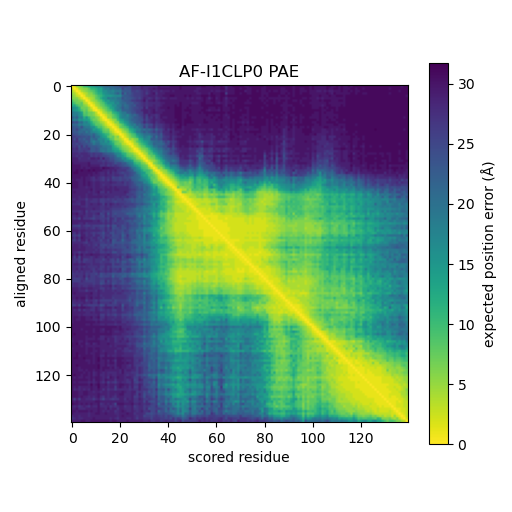 C . VAL A 1 82 ? 0.765 1.131 -0.294 1.00 90.19 82 VAL A C 1
ATOM 627 O O . VAL A 1 82 ? 1.418 0.222 0.219 1.00 90.19 82 VAL A O 1
ATOM 630 N N . LYS A 1 83 ? 0.583 1.217 -1.614 1.00 86.50 83 LYS A N 1
ATOM 631 C CA . LYS A 1 83 ? 1.138 0.243 -2.559 1.00 86.50 83 LYS A CA 1
ATOM 632 C C . LYS A 1 83 ? 2.639 0.460 -2.716 1.00 86.50 83 LYS A C 1
ATOM 634 O O . LYS A 1 83 ? 3.075 1.558 -3.050 1.00 86.50 83 LYS A O 1
ATOM 639 N N . ALA A 1 84 ? 3.410 -0.606 -2.534 1.00 84.94 84 ALA A N 1
ATOM 640 C CA . ALA A 1 84 ? 4.832 -0.613 -2.842 1.00 84.94 84 ALA A CA 1
ATOM 641 C C . ALA A 1 84 ? 5.056 -1.027 -4.301 1.00 84.94 84 ALA A C 1
ATOM 643 O O . ALA A 1 84 ? 4.499 -2.022 -4.773 1.00 84.94 84 ALA A O 1
ATOM 644 N N . GLU A 1 85 ? 5.895 -0.281 -5.014 1.00 85.44 85 GLU A N 1
ATOM 645 C CA . GLU A 1 85 ? 6.358 -0.693 -6.336 1.00 85.44 85 GLU A CA 1
ATOM 646 C C . GLU A 1 85 ? 7.442 -1.757 -6.190 1.00 85.44 85 GLU A C 1
ATOM 648 O O . GLU A 1 85 ? 8.376 -1.608 -5.403 1.00 85.44 85 GLU A O 1
ATOM 653 N N . SER A 1 86 ? 7.317 -2.841 -6.951 1.00 82.94 86 SER A N 1
ATOM 654 C CA . SER A 1 86 ? 8.305 -3.914 -6.954 1.00 82.94 86 SER A CA 1
ATOM 655 C C . SER A 1 86 ? 9.259 -3.772 -8.136 1.00 82.94 86 SER A C 1
ATOM 657 O O . SER A 1 86 ? 8.853 -3.543 -9.279 1.00 82.94 86 SER A O 1
ATOM 659 N N . TYR A 1 87 ? 10.541 -3.943 -7.840 1.00 85.44 87 TYR A N 1
ATOM 660 C CA . TYR A 1 87 ? 11.629 -3.950 -8.809 1.00 85.44 87 TYR A CA 1
ATOM 661 C C . TYR A 1 87 ? 12.305 -5.323 -8.801 1.00 85.44 87 TYR A C 1
ATOM 663 O O . TYR A 1 87 ? 12.130 -6.112 -7.869 1.00 85.44 87 TYR A O 1
ATOM 671 N N . GLY A 1 88 ? 13.064 -5.634 -9.854 1.00 81.31 88 GLY A N 1
ATOM 672 C CA . GLY A 1 88 ? 13.850 -6.868 -9.892 1.00 81.31 88 GLY A CA 1
ATOM 673 C C . GLY A 1 88 ? 14.836 -6.930 -8.721 1.00 81.31 88 GLY A C 1
ATOM 674 O O . GLY A 1 88 ? 15.361 -5.901 -8.306 1.00 81.31 88 GLY A O 1
ATOM 675 N N . ASN A 1 89 ? 15.118 -8.132 -8.209 1.00 80.25 89 ASN A N 1
ATOM 676 C CA . ASN A 1 89 ? 15.914 -8.337 -6.987 1.00 80.25 89 ASN A CA 1
ATOM 677 C C . ASN A 1 89 ? 17.284 -7.624 -6.973 1.00 80.25 89 ASN A C 1
ATOM 679 O O . ASN A 1 89 ? 17.798 -7.334 -5.900 1.00 80.25 89 ASN A O 1
ATOM 683 N N . ASN A 1 90 ? 17.860 -7.337 -8.145 1.00 82.25 90 ASN A N 1
ATOM 684 C CA . ASN A 1 90 ? 19.179 -6.715 -8.301 1.00 82.25 90 ASN A CA 1
ATOM 685 C C . ASN A 1 90 ? 19.092 -5.319 -8.949 1.00 82.25 90 ASN A C 1
ATOM 687 O O . ASN A 1 90 ? 20.067 -4.836 -9.525 1.00 82.25 90 ASN A O 1
ATOM 691 N N . ALA A 1 91 ? 17.912 -4.697 -8.946 1.00 85.19 91 ALA A N 1
ATOM 692 C CA . ALA A 1 91 ? 17.723 -3.368 -9.505 1.00 85.19 91 ALA A CA 1
ATOM 693 C C . ALA A 1 91 ? 18.426 -2.317 -8.632 1.00 85.19 91 ALA A C 1
ATOM 695 O O . ALA A 1 91 ? 18.230 -2.267 -7.418 1.00 85.19 91 ALA A O 1
ATOM 696 N N . GLY A 1 92 ? 19.237 -1.465 -9.260 1.00 87.31 92 GLY A N 1
ATOM 697 C CA . GLY A 1 92 ? 19.821 -0.304 -8.593 1.00 87.31 92 GLY A CA 1
ATOM 698 C C . GLY A 1 92 ? 18.772 0.767 -8.283 1.00 87.31 92 GLY A C 1
ATOM 699 O O . GLY A 1 92 ? 17.724 0.843 -8.929 1.00 87.31 92 GLY A O 1
ATOM 700 N N . ILE A 1 93 ? 19.074 1.635 -7.315 1.00 89.56 93 ILE A N 1
ATOM 701 C CA . ILE A 1 93 ? 18.263 2.826 -7.034 1.00 89.56 93 ILE A CA 1
ATOM 702 C C . ILE A 1 93 ? 18.228 3.694 -8.302 1.00 89.56 93 ILE A C 1
ATOM 704 O O . ILE A 1 93 ? 19.269 3.993 -8.882 1.00 89.56 93 ILE A O 1
ATOM 708 N N . GLY A 1 94 ? 17.026 4.066 -8.751 1.00 89.31 94 GLY A N 1
ATOM 709 C CA . GLY A 1 94 ? 16.809 4.783 -10.015 1.00 89.31 94 GLY A CA 1
ATOM 710 C C . GLY A 1 94 ? 16.481 3.888 -11.216 1.00 89.31 94 GLY A C 1
ATOM 711 O O . GLY A 1 94 ? 16.239 4.404 -12.307 1.00 89.31 94 GLY A O 1
ATOM 712 N N . ALA A 1 95 ? 16.424 2.562 -11.046 1.00 87.31 95 ALA A N 1
ATOM 713 C CA . ALA A 1 95 ? 15.901 1.678 -12.081 1.00 87.31 95 ALA A CA 1
ATOM 714 C C . ALA A 1 95 ? 14.445 2.042 -12.418 1.00 87.31 95 ALA A C 1
ATOM 716 O O . ALA A 1 95 ? 13.597 2.154 -11.540 1.00 87.31 95 ALA A O 1
ATOM 717 N N . THR A 1 96 ? 14.144 2.206 -13.704 1.00 83.31 96 THR A N 1
ATOM 718 C CA . THR A 1 96 ? 12.805 2.595 -14.182 1.00 83.31 96 THR A CA 1
ATOM 719 C C . THR A 1 96 ? 11.939 1.396 -14.566 1.00 83.31 96 THR A C 1
ATOM 721 O O . THR A 1 96 ? 10.722 1.513 -14.712 1.00 83.31 96 THR A O 1
ATOM 724 N N . ALA A 1 97 ? 12.557 0.225 -14.731 1.00 77.06 97 ALA A N 1
ATOM 725 C CA . ALA A 1 97 ? 11.879 -1.002 -15.109 1.00 77.06 97 ALA A CA 1
ATOM 726 C C . ALA A 1 97 ? 11.203 -1.638 -13.885 1.00 77.06 97 ALA A C 1
ATOM 728 O O . ALA A 1 97 ? 11.833 -2.345 -13.099 1.00 77.06 97 ALA A O 1
ATOM 729 N N . LYS A 1 98 ? 9.901 -1.380 -13.748 1.00 78.00 98 LYS A N 1
ATOM 730 C CA . LYS A 1 98 ? 9.029 -2.021 -12.756 1.00 78.00 98 LYS A CA 1
ATOM 731 C C . LYS A 1 98 ? 8.734 -3.457 -13.184 1.00 78.00 98 LYS A C 1
ATOM 733 O O . LYS A 1 98 ? 8.567 -3.719 -14.379 1.00 78.00 98 LYS A O 1
ATOM 738 N N . TYR A 1 99 ? 8.651 -4.368 -12.221 1.00 71.62 99 TYR A N 1
ATOM 739 C CA . TYR A 1 99 ? 8.320 -5.769 -12.474 1.00 71.62 99 TYR A CA 1
ATOM 740 C C . TYR A 1 99 ? 7.167 -6.212 -11.577 1.00 71.62 99 TYR A C 1
ATOM 742 O O . TYR A 1 99 ? 7.127 -5.893 -10.387 1.00 71.62 99 TYR A O 1
ATOM 750 N N . THR A 1 100 ? 6.229 -6.972 -12.138 1.00 68.69 100 THR A N 1
ATOM 751 C CA . THR A 1 100 ? 5.159 -7.602 -11.364 1.00 68.69 100 THR A CA 1
ATOM 752 C C . THR A 1 100 ? 5.737 -8.804 -10.634 1.00 68.69 100 THR A C 1
ATOM 754 O O . THR A 1 100 ? 5.835 -9.906 -11.172 1.00 68.69 100 THR A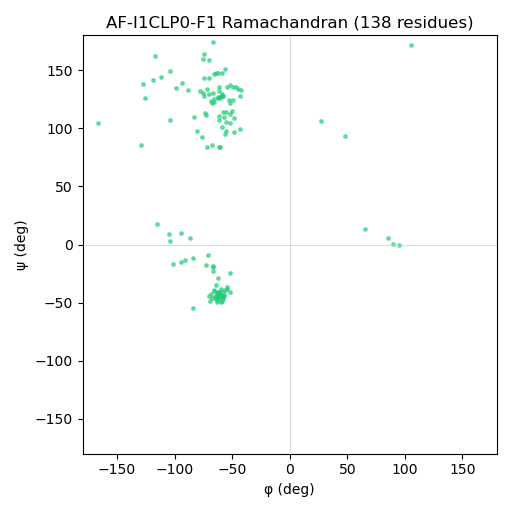 O 1
ATOM 757 N N . VAL A 1 101 ? 6.171 -8.587 -9.398 1.00 67.62 101 VAL A N 1
ATOM 758 C CA . VAL A 1 101 ? 6.650 -9.673 -8.553 1.00 67.62 101 VAL A CA 1
ATOM 759 C C . VAL A 1 101 ? 5.451 -10.503 -8.107 1.00 67.62 101 VAL A C 1
ATOM 761 O O . VAL A 1 101 ? 4.639 -10.041 -7.313 1.00 67.62 101 VAL A O 1
ATOM 764 N N . ASN A 1 102 ? 5.355 -11.740 -8.595 1.00 71.12 102 ASN A N 1
ATOM 765 C CA . ASN A 1 102 ? 4.508 -12.735 -7.953 1.00 71.12 102 ASN A CA 1
ATOM 766 C C . ASN A 1 102 ? 5.212 -13.171 -6.653 1.00 71.12 102 ASN A C 1
ATOM 768 O O . ASN A 1 102 ? 6.309 -13.741 -6.742 1.00 71.12 102 ASN A O 1
ATOM 772 N N . PRO A 1 103 ? 4.659 -12.865 -5.464 1.00 66.62 103 PRO A N 1
ATOM 773 C CA . PRO A 1 103 ? 5.308 -13.157 -4.188 1.00 66.62 103 PRO A CA 1
ATOM 774 C C . PRO A 1 103 ? 5.512 -14.660 -3.966 1.00 66.62 103 PRO A C 1
ATOM 776 O O . PRO A 1 103 ? 6.519 -15.024 -3.362 1.00 66.62 103 PRO A O 1
ATOM 779 N N . ASP A 1 104 ? 4.647 -15.501 -4.539 1.00 73.88 104 ASP A N 1
ATOM 780 C CA . ASP A 1 104 ? 4.680 -16.963 -4.395 1.00 73.88 104 ASP A CA 1
ATOM 781 C C . ASP A 1 104 ? 5.651 -17.638 -5.378 1.00 73.88 104 ASP A C 1
ATOM 783 O O . ASP A 1 104 ? 5.962 -18.823 -5.256 1.00 73.88 104 ASP A O 1
ATOM 787 N N . ALA A 1 105 ? 6.157 -16.894 -6.367 1.00 73.56 105 ALA A N 1
ATOM 788 C CA . ALA A 1 105 ? 7.090 -17.429 -7.346 1.00 73.56 105 ALA A CA 1
ATOM 789 C C . ALA A 1 105 ? 8.476 -17.671 -6.729 1.00 73.56 105 ALA A C 1
ATOM 791 O O . ALA A 1 105 ? 9.053 -16.798 -6.070 1.00 73.56 105 ALA A O 1
ATOM 792 N N . SER A 1 106 ? 9.041 -18.846 -7.020 1.00 81.06 106 SER A N 1
ATOM 793 C CA . SER A 1 106 ? 10.411 -19.207 -6.650 1.00 81.06 106 SER A CA 1
ATOM 794 C C . SER A 1 106 ? 11.422 -18.188 -7.186 1.00 81.06 106 SER A C 1
ATOM 796 O O . SER A 1 106 ? 11.232 -17.581 -8.240 1.00 81.06 106 SER A O 1
ATOM 798 N N . TYR A 1 107 ? 12.552 -18.032 -6.491 1.00 72.25 107 TYR A N 1
ATOM 799 C CA . TYR A 1 107 ? 13.631 -17.126 -6.898 1.00 72.25 107 TYR A CA 1
ATOM 800 C C . TYR A 1 107 ? 14.072 -17.351 -8.355 1.00 72.25 107 TYR A C 1
ATOM 802 O O . TYR A 1 107 ? 14.278 -16.391 -9.095 1.00 72.25 107 TYR A O 1
ATOM 810 N N . LYS A 1 108 ? 14.162 -18.619 -8.784 1.00 75.69 108 LYS A N 1
ATOM 811 C CA . LYS A 1 108 ? 14.539 -18.981 -10.159 1.00 75.69 108 LYS A CA 1
ATOM 812 C C . LYS A 1 108 ? 13.496 -18.510 -11.173 1.00 75.69 108 LYS A C 1
ATOM 814 O O . LYS A 1 108 ? 13.865 -17.887 -12.163 1.00 75.69 108 LYS A O 1
ATOM 819 N N . GLU A 1 109 ? 12.218 -18.732 -10.876 1.00 75.00 109 GLU A N 1
ATOM 820 C CA . GLU A 1 109 ? 11.079 -18.276 -11.683 1.00 75.00 109 GLU A CA 1
ATOM 821 C C . GLU A 1 109 ? 11.120 -16.755 -11.871 1.00 75.00 109 GLU A C 1
ATOM 823 O O . GLU A 1 109 ? 10.985 -16.238 -12.977 1.00 75.00 109 GLU A O 1
ATOM 828 N N . ARG A 1 110 ? 11.394 -16.027 -10.782 1.00 73.62 110 ARG A N 1
ATOM 829 C CA . ARG A 1 110 ? 11.430 -14.565 -10.784 1.00 73.62 110 ARG A CA 1
ATOM 830 C C . ARG A 1 110 ? 12.565 -14.017 -11.645 1.00 73.62 110 ARG A C 1
ATOM 832 O O . ARG A 1 110 ? 12.359 -13.046 -12.364 1.00 73.62 110 ARG A O 1
ATOM 839 N N . THR A 1 111 ? 13.748 -14.630 -11.608 1.00 75.44 111 THR A N 1
ATOM 840 C CA . THR A 1 111 ? 14.862 -14.223 -12.479 1.00 75.44 111 THR A CA 1
ATOM 841 C C . THR A 1 111 ? 14.577 -14.533 -13.947 1.00 75.44 111 THR A C 1
ATOM 843 O O . THR A 1 111 ? 14.848 -13.693 -14.803 1.00 75.44 111 THR A O 1
ATOM 846 N N . VAL A 1 112 ? 14.014 -15.708 -14.245 1.00 78.62 112 VAL A N 1
ATOM 847 C CA . VAL A 1 112 ? 13.678 -16.095 -15.623 1.00 78.62 112 VAL A CA 1
ATOM 848 C C . VAL A 1 112 ? 12.609 -15.167 -16.196 1.00 78.62 112 VAL A C 1
ATOM 850 O O . VAL A 1 112 ? 12.792 -14.662 -17.301 1.00 78.62 112 VAL A O 1
ATOM 853 N N . GLY A 1 113 ? 11.563 -14.855 -15.427 1.00 73.56 113 GLY A N 1
ATOM 854 C CA . GLY A 1 113 ? 10.520 -13.917 -15.846 1.00 73.56 113 GLY A CA 1
ATOM 855 C C . GLY A 1 113 ? 11.068 -12.530 -16.192 1.00 73.56 113 GLY A C 1
ATOM 856 O O . GLY A 1 113 ? 10.721 -11.977 -17.230 1.00 73.56 113 GLY A O 1
ATOM 857 N N . VAL A 1 114 ? 12.027 -12.010 -15.415 1.00 74.25 114 VAL A N 1
ATOM 858 C CA . VAL A 1 114 ? 12.695 -10.729 -15.726 1.00 74.25 114 VAL A CA 1
ATOM 859 C C . VAL A 1 114 ? 13.440 -10.776 -17.067 1.00 74.25 114 VAL A C 1
ATOM 861 O O . VAL A 1 114 ? 13.398 -9.809 -17.831 1.00 74.25 114 VAL A O 1
ATOM 864 N N . ILE 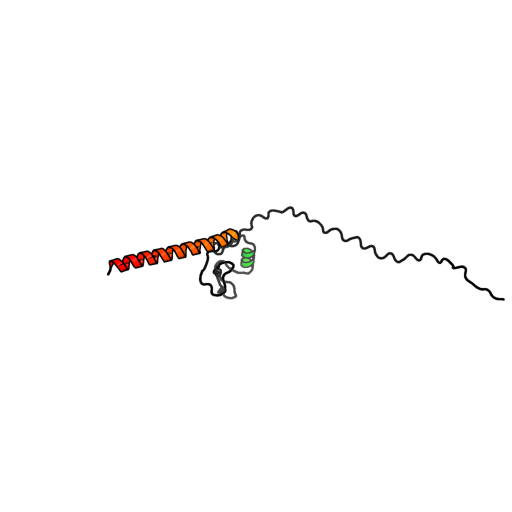A 1 115 ? 14.128 -11.882 -17.366 1.00 78.81 115 ILE A N 1
ATOM 865 C CA . ILE A 1 115 ? 14.891 -12.037 -18.614 1.00 78.81 115 ILE A CA 1
ATOM 866 C C . ILE A 1 115 ? 13.942 -12.160 -19.810 1.00 78.81 115 ILE A C 1
ATOM 868 O O . ILE A 1 115 ? 14.163 -11.506 -20.831 1.00 78.81 115 ILE A O 1
ATOM 872 N N . VAL A 1 116 ? 12.886 -12.964 -19.684 1.00 81.25 116 VAL A N 1
ATOM 873 C CA . VAL A 1 116 ? 11.896 -13.181 -20.748 1.00 81.25 116 VAL A CA 1
ATOM 874 C C . VAL A 1 116 ? 11.143 -11.886 -21.061 1.00 81.25 116 VAL A C 1
ATOM 876 O O . VAL A 1 116 ? 11.106 -11.479 -22.221 1.00 81.25 116 VAL A O 1
ATOM 879 N N . ASP A 1 117 ? 10.670 -11.165 -20.041 1.00 81.06 117 ASP A N 1
ATOM 880 C CA . ASP A 1 117 ? 10.019 -9.858 -20.204 1.00 81.06 117 ASP A CA 1
ATOM 881 C C . ASP A 1 117 ? 10.909 -8.852 -20.945 1.00 81.06 117 ASP A C 1
ATOM 883 O O . ASP A 1 117 ? 10.435 -8.036 -21.743 1.00 81.06 117 ASP A O 1
ATOM 887 N N . HIS A 1 118 ? 12.214 -8.865 -20.657 1.00 82.56 118 HIS A N 1
ATOM 888 C CA . HIS A 1 118 ? 13.162 -7.996 -21.341 1.00 82.56 118 HIS A CA 1
ATOM 889 C C . HIS A 1 118 ? 13.307 -8.382 -22.818 1.00 82.56 118 HIS A C 1
ATOM 891 O O . HIS A 1 118 ? 13.242 -7.504 -23.681 1.00 82.56 118 HIS A O 1
ATOM 897 N N . GLN A 1 119 ? 13.448 -9.678 -23.117 1.00 86.19 119 GLN A N 1
ATOM 898 C CA . GLN A 1 119 ? 13.530 -10.185 -24.490 1.00 86.19 119 GLN A CA 1
ATOM 899 C C . GLN A 1 119 ? 12.283 -9.814 -25.304 1.00 86.19 119 GLN A C 1
ATOM 901 O O . GLN A 1 119 ? 12.414 -9.298 -26.415 1.00 86.19 119 GLN A O 1
ATOM 906 N N . GLU A 1 120 ? 11.078 -9.971 -24.747 1.00 87.50 120 GLU A N 1
ATOM 907 C CA . GLU A 1 120 ? 9.839 -9.594 -25.440 1.00 87.50 120 GLU A CA 1
ATOM 908 C C . GLU A 1 120 ? 9.766 -8.094 -25.745 1.00 87.50 120 GLU A C 1
ATOM 910 O O . GLU A 1 120 ? 9.390 -7.695 -26.853 1.00 87.50 120 GLU A O 1
ATOM 915 N N . LYS A 1 121 ? 10.180 -7.242 -24.798 1.00 86.62 121 LYS A N 1
ATOM 916 C CA . LYS A 1 121 ? 10.229 -5.786 -25.009 1.00 86.62 121 LYS A CA 1
ATOM 917 C C . LYS A 1 121 ? 11.219 -5.410 -26.108 1.00 86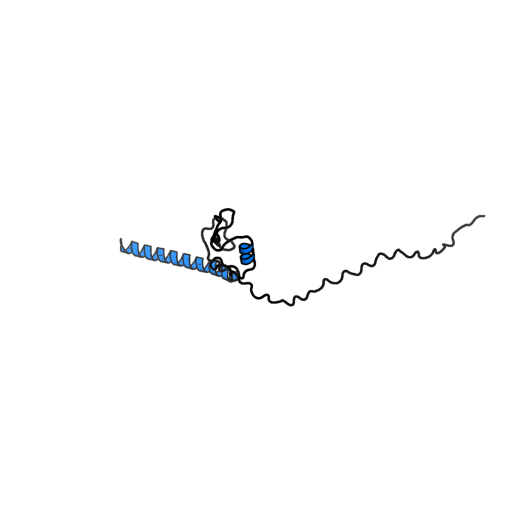.62 121 LYS A C 1
ATOM 919 O O . LYS A 1 121 ? 10.894 -4.564 -26.945 1.00 86.62 121 LYS A O 1
ATOM 924 N N . VAL A 1 122 ? 12.393 -6.044 -26.141 1.00 92.44 122 VAL A N 1
ATOM 925 C CA . VAL A 1 122 ? 13.403 -5.826 -27.189 1.00 92.44 122 VAL A CA 1
ATOM 926 C C . VAL A 1 122 ? 12.863 -6.251 -28.552 1.00 92.44 122 VAL A C 1
ATOM 928 O O . VAL A 1 122 ? 12.901 -5.461 -29.497 1.00 92.44 122 VAL A O 1
ATOM 931 N N . ILE A 1 123 ? 12.301 -7.455 -28.656 1.00 94.75 123 ILE A N 1
ATOM 932 C CA . ILE A 1 123 ? 11.720 -7.964 -29.904 1.00 94.75 123 ILE A CA 1
ATOM 933 C C . ILE A 1 123 ? 10.593 -7.034 -30.376 1.00 94.75 123 ILE A C 1
ATOM 935 O O . ILE A 1 123 ? 10.614 -6.575 -31.519 1.00 94.75 123 ILE A O 1
ATOM 939 N N . SER A 1 124 ? 9.659 -6.669 -29.496 1.00 92.06 124 SER A N 1
ATOM 940 C CA . SER A 1 124 ? 8.560 -5.744 -29.808 1.00 92.06 124 SER A CA 1
ATOM 941 C C . SER A 1 124 ? 9.063 -4.386 -30.308 1.00 92.06 124 SER A C 1
ATOM 943 O O . SER A 1 124 ? 8.563 -3.858 -31.306 1.00 92.06 124 SER A O 1
ATOM 945 N N . PHE A 1 125 ? 10.093 -3.828 -29.666 1.00 95.00 125 PHE A N 1
ATOM 946 C CA . PHE A 1 125 ? 10.712 -2.573 -30.087 1.00 95.00 125 PHE A CA 1
ATOM 947 C C . PHE A 1 125 ? 11.308 -2.665 -31.497 1.00 95.00 125 PHE A C 1
ATOM 949 O O . PHE A 1 125 ? 11.076 -1.778 -32.325 1.00 95.00 125 PHE A O 1
ATOM 956 N N . LEU A 1 126 ? 12.025 -3.751 -31.796 1.00 94.56 126 LEU A N 1
ATOM 957 C CA . LEU A 1 126 ? 12.594 -3.995 -33.123 1.00 94.56 126 LEU A CA 1
ATOM 958 C C . LEU A 1 126 ? 11.500 -4.148 -34.185 1.00 94.56 126 LEU A C 1
ATOM 960 O O . LEU A 1 126 ? 11.597 -3.546 -35.256 1.00 94.56 126 LEU A O 1
ATOM 964 N N . TYR A 1 127 ? 10.427 -4.881 -33.878 1.00 95.69 127 TYR A N 1
ATOM 965 C CA . TYR A 1 127 ? 9.284 -5.032 -34.779 1.00 95.69 127 TYR A CA 1
ATOM 966 C C . TYR A 1 127 ? 8.584 -3.698 -35.054 1.00 95.69 127 TYR A C 1
ATOM 968 O O . TYR A 1 127 ? 8.330 -3.376 -36.214 1.00 95.69 127 TYR A O 1
ATOM 976 N N . LYS A 1 128 ? 8.338 -2.876 -34.026 1.00 93.88 128 LYS A N 1
ATOM 977 C CA . LYS A 1 128 ? 7.746 -1.538 -34.199 1.00 93.88 128 LYS A CA 1
ATOM 978 C C . LYS A 1 128 ? 8.626 -0.633 -35.056 1.00 93.88 128 LYS A C 1
ATOM 980 O O . LYS A 1 128 ? 8.118 0.009 -35.972 1.00 93.88 128 LYS A O 1
ATOM 985 N N . LYS A 1 129 ? 9.943 -0.622 -34.817 1.00 95.56 129 LYS A N 1
ATOM 986 C CA . LYS A 1 129 ? 10.893 0.122 -35.660 1.00 95.56 129 LYS A CA 1
ATOM 987 C C . LYS A 1 129 ? 10.884 -0.366 -37.108 1.00 95.56 129 LYS A C 1
ATOM 989 O O . LYS A 1 129 ? 10.897 0.460 -38.019 1.00 95.56 129 LYS A O 1
ATOM 994 N N . LYS A 1 130 ? 10.821 -1.683 -37.329 1.00 95.69 130 LYS A N 1
ATOM 995 C CA . LYS A 1 130 ? 10.745 -2.273 -38.673 1.00 95.69 130 LYS A CA 1
ATOM 996 C C . LYS A 1 130 ? 9.464 -1.862 -39.400 1.00 95.69 130 LYS A C 1
ATOM 998 O O . LYS A 1 130 ? 9.542 -1.426 -40.544 1.00 95.69 130 LYS A O 1
ATOM 1003 N N . ILE A 1 131 ? 8.307 -1.954 -38.740 1.00 95.62 131 ILE A N 1
ATOM 1004 C CA . ILE A 1 131 ? 7.015 -1.540 -39.312 1.00 95.62 131 ILE A CA 1
ATOM 1005 C C . ILE A 1 131 ? 7.024 -0.044 -39.636 1.00 95.62 131 ILE A C 1
ATOM 1007 O O . ILE A 1 131 ? 6.633 0.333 -40.737 1.00 95.62 131 ILE A O 1
ATOM 1011 N N . HIS A 1 132 ? 7.511 0.794 -38.718 1.00 93.94 132 HIS A N 1
ATOM 1012 C CA . HIS A 1 132 ? 7.601 2.236 -38.937 1.00 93.94 132 HIS A CA 1
ATOM 1013 C C . HIS A 1 132 ? 8.468 2.565 -40.157 1.00 93.94 132 HIS A C 1
ATOM 1015 O O . HIS A 1 132 ? 8.018 3.283 -41.039 1.00 93.94 132 HIS A O 1
ATOM 1021 N N . CYS A 1 133 ? 9.662 1.972 -40.263 1.00 90.56 133 CYS A N 1
ATOM 1022 C CA . CYS A 1 133 ? 10.552 2.161 -41.411 1.00 90.56 133 CYS A CA 1
ATOM 1023 C C . CYS A 1 133 ? 9.882 1.762 -42.739 1.00 90.56 133 CYS A C 1
ATOM 1025 O O . CYS A 1 133 ? 9.899 2.529 -43.698 1.00 90.56 133 CYS A O 1
ATOM 1027 N N . LEU A 1 134 ? 9.222 0.598 -42.780 1.00 92.38 134 LEU A N 1
ATOM 1028 C CA . LEU A 1 134 ? 8.492 0.141 -43.968 1.00 92.38 134 LEU A CA 1
ATOM 1029 C C . LEU A 1 134 ? 7.317 1.056 -44.331 1.00 92.38 134 LEU A C 1
ATOM 1031 O O . LEU A 1 134 ? 7.017 1.214 -45.511 1.00 92.38 134 LEU A O 1
ATOM 1035 N N . HIS A 1 135 ? 6.643 1.639 -43.340 1.00 93.12 135 HIS A N 1
ATOM 1036 C CA . HIS A 1 135 ? 5.572 2.603 -43.565 1.00 93.12 135 HIS A 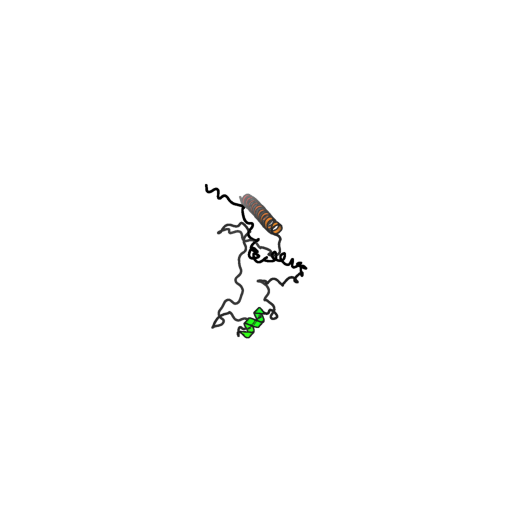CA 1
ATOM 1037 C C . HIS A 1 135 ? 6.124 3.914 -44.138 1.00 93.12 135 HIS A C 1
ATOM 1039 O O . HIS A 1 135 ? 5.641 4.371 -45.169 1.00 93.12 135 HIS A O 1
ATOM 1045 N N . THR A 1 136 ? 7.186 4.473 -43.549 1.00 91.62 136 THR A N 1
ATOM 1046 C CA . THR A 1 136 ? 7.826 5.705 -44.041 1.00 91.62 136 THR A CA 1
ATOM 1047 C C . THR A 1 136 ? 8.351 5.551 -45.472 1.00 91.62 136 THR A C 1
ATOM 1049 O O . THR A 1 136 ? 8.184 6.458 -46.277 1.00 91.62 136 THR A O 1
ATOM 1052 N N . MET A 1 137 ? 8.905 4.385 -45.820 1.00 90.69 137 MET A N 1
ATOM 1053 C CA . MET A 1 137 ? 9.395 4.073 -47.173 1.00 90.69 137 MET A CA 1
ATOM 1054 C C . MET A 1 137 ? 8.289 3.981 -48.238 1.00 90.69 137 MET A C 1
ATOM 1056 O O . MET A 1 137 ? 8.595 4.043 -49.420 1.00 90.69 137 MET A O 1
ATOM 1060 N N . LYS A 1 138 ? 7.019 3.797 -47.849 1.00 85.75 138 LYS A N 1
ATOM 1061 C CA . LYS A 1 138 ? 5.867 3.779 -48.772 1.00 85.75 138 LYS A CA 1
ATOM 1062 C C . LYS A 1 138 ? 5.221 5.154 -48.966 1.00 85.75 138 LYS A C 1
ATOM 1064 O O . LYS A 1 138 ? 4.368 5.295 -49.835 1.00 85.75 138 LYS A O 1
ATOM 1069 N N . HIS A 1 139 ? 5.570 6.119 -48.116 1.00 79.19 139 HIS A N 1
ATOM 1070 C CA . HIS A 1 139 ? 5.074 7.497 -48.160 1.00 79.19 139 HIS A CA 1
ATOM 1071 C C . HIS A 1 139 ? 6.101 8.488 -48.735 1.00 79.19 139 HIS A C 1
ATOM 1073 O O . HIS A 1 139 ? 5.823 9.685 -48.773 1.00 79.19 139 HIS A O 1
ATOM 1079 N N . TYR A 1 140 ? 7.255 7.983 -49.176 1.00 64.00 140 TYR A N 1
ATOM 1080 C CA . TYR A 1 140 ? 8.207 8.652 -50.065 1.00 64.00 140 TYR A CA 1
ATOM 1081 C C . TYR A 1 140 ? 7.956 8.208 -51.506 1.00 64.00 140 TYR A C 1
ATOM 1083 O O . TYR A 1 140 ? 8.112 9.059 -52.406 1.00 64.00 140 TYR A O 1
#

Radius of gyration: 37.78 Å; Cα contacts (8 Å, |Δi|>4): 48; chains: 1; bounding box: 93×53×117 Å

Foldseek 3Di:
DDDDDDPDDDDDDDPDPPPPPPPDPPDPPPPPPPVPVPPPDPDDDLVDDDDCPDPVNVVCVVVVHDQPFADDDVSPHDNHDDDDFADQPPDDPVDPDTDDDPVPDDPVRSVVVVVVVVVVVVVVVVVVVVVVVVVVVVVD

InterPro domains:
  IPR000467 G-patch domain [PF01585] (53-95)
  IPR000467 G-patch domain [PS50174] (52-98)
  IPR000467 G-patch domain [SM00443] (50-96)

Solvent-accessible surface area (backbone atoms only — not comparable to full-atom values): 9573 Å² total; per-residue (Å²): 133,92,79,86,80,82,85,83,74,85,76,75,88,71,81,69,77,77,69,80,79,72,69,75,77,73,73,76,80,75,73,73,73,72,74,70,76,67,72,82,72,83,75,88,52,98,89,48,84,80,61,74,85,36,68,68,51,48,52,40,45,76,71,69,52,53,94,95,51,17,56,67,100,81,35,75,37,79,73,69,83,84,83,79,87,44,58,54,99,83,59,57,93,84,66,82,71,73,42,90,73,60,86,86,52,51,72,67,56,53,54,50,50,55,53,50,56,48,50,52,52,53,52,51,51,53,51,52,53,51,52,48,51,59,51,55,67,72,77,108